Protein AF-A0A2P8MCT8-F1 (afdb_monomer_lite)

pLDDT: mean 87.66, std 13.03, range [33.34, 98.31]

Sequence (159 aa):
MKEKTIEILKKSGWHPNRKIDITDLVVYYEKRGFEIFPEAKKFLEEFGMIDVYCPINPRIPEEDIKKYHFNRYDLYTTNMIKSLNGMLSRDCISEYEEEYVEEKLVVVGSLNGNQYLMISESGKMFTEHGFFGNNAEEFWDRILNYDIVTNWMQWDGFI

Foldseek 3Di:
DDPLLQVQVVVQVADPPQFDDCVVVCVLQVVQVDDCADLNNVCCRRPAATKGWAAPDPPDDPVNCVVVVDDRTKIKHQDPVPLAVSPDHQVVCVCCCPPFNVFRKDFRIDIPSPKTWIAGNQQFIAIQFGTQGSHPVSNSVCPSNVNDDQGSVRCPDDD

Radius of gyration: 15.66 Å; chains: 1; bounding box: 42×38×36 Å

Secondary structure (DSSP, 8-state):
--HHHHHHHHHTT--TT-----HHHHHHHHTTT----HHHHHHHHHHTT-EEEEEP-TTS-HHHHHHTT--SEEEEE--HHHHTTT---GGGTHHHIIIII-S-EEEEEEETTTEEEEEETT--EEETTEEEESSHHHHHHHHTTT-----GGG-----

Structure (mmCIF, N/CA/C/O backbone):
data_AF-A0A2P8MCT8-F1
#
_entry.id   AF-A0A2P8MCT8-F1
#
loop_
_atom_site.group_PDB
_atom_site.id
_atom_site.type_symbol
_atom_site.label_atom_id
_atom_site.label_alt_id
_atom_site.label_comp_id
_atom_site.label_asym_id
_atom_site.label_entity_id
_atom_site.label_seq_id
_atom_site.pdbx_PDB_ins_code
_atom_site.Cartn_x
_atom_site.Cartn_y
_atom_site.Cartn_z
_atom_site.occupancy
_atom_site.B_iso_or_equiv
_atom_site.auth_seq_id
_atom_site.auth_comp_id
_atom_site.auth_asym_id
_atom_site.auth_atom_id
_atom_site.pdbx_PDB_model_num
ATOM 1 N N . MET A 1 1 ? -2.908 12.357 -8.735 1.00 91.44 1 MET A N 1
ATOM 2 C CA . MET A 1 1 ? -1.842 11.451 -9.242 1.00 91.44 1 MET A CA 1
ATOM 3 C C . MET A 1 1 ? -1.169 11.957 -10.525 1.00 91.44 1 MET A C 1
ATOM 5 O O . MET A 1 1 ? -1.848 12.518 -11.384 1.00 91.44 1 MET A O 1
ATOM 9 N N . LYS A 1 2 ? 0.140 11.710 -10.687 1.00 94.00 2 LYS A N 1
ATOM 10 C CA . LYS A 1 2 ? 0.950 11.927 -11.905 1.00 94.00 2 LYS A CA 1
ATOM 11 C C . LYS A 1 2 ? 0.540 10.962 -13.030 1.00 94.00 2 LYS A C 1
ATOM 13 O O . LYS A 1 2 ? 0.133 9.828 -12.784 1.00 94.00 2 LYS A O 1
ATOM 18 N N . GLU A 1 3 ? 0.730 11.376 -14.284 1.00 94.81 3 GLU A N 1
ATOM 19 C CA . GLU A 1 3 ? 0.348 10.589 -15.471 1.00 94.81 3 GLU A CA 1
ATOM 20 C C . GLU A 1 3 ? 1.037 9.216 -15.527 1.00 94.81 3 GLU A C 1
ATOM 22 O O . GLU A 1 3 ? 0.369 8.192 -15.664 1.00 94.81 3 GLU A O 1
ATOM 27 N N . LYS A 1 4 ? 2.356 9.169 -15.300 1.00 92.19 4 LYS A N 1
ATOM 28 C CA . LYS A 1 4 ? 3.122 7.913 -15.258 1.00 92.19 4 LYS A CA 1
ATOM 29 C C . LYS A 1 4 ? 2.598 6.937 -14.193 1.00 92.19 4 LYS A C 1
ATOM 31 O O . LYS A 1 4 ? 2.514 5.737 -14.450 1.00 92.19 4 LYS A O 1
ATOM 36 N N . THR A 1 5 ? 2.222 7.438 -13.017 1.00 95.12 5 THR A N 1
ATOM 37 C CA . THR A 1 5 ? 1.625 6.636 -11.935 1.00 95.12 5 THR A CA 1
ATOM 38 C C . THR A 1 5 ? 0.313 6.009 -12.397 1.00 95.12 5 THR A C 1
ATOM 40 O O . THR A 1 5 ? 0.119 4.800 -12.273 1.00 95.12 5 THR A O 1
ATOM 43 N N . ILE A 1 6 ? -0.560 6.818 -13.006 1.00 95.94 6 ILE A N 1
ATOM 44 C CA . ILE A 1 6 ? -1.849 6.373 -13.547 1.00 95.94 6 ILE A CA 1
ATOM 45 C C . ILE A 1 6 ? -1.649 5.280 -14.603 1.00 95.94 6 ILE A C 1
ATOM 47 O O . ILE A 1 6 ? -2.378 4.2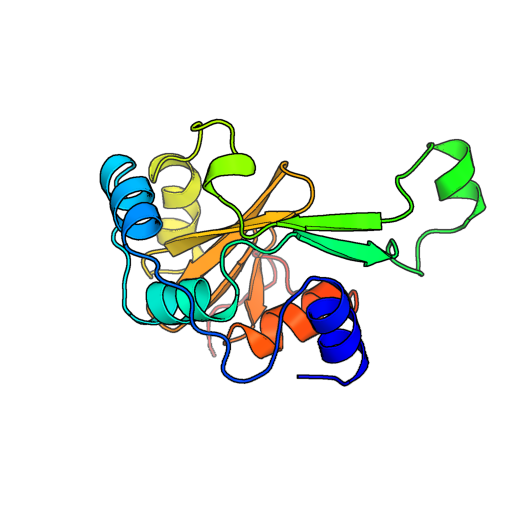89 -14.599 1.00 95.94 6 ILE A O 1
ATOM 51 N N . GLU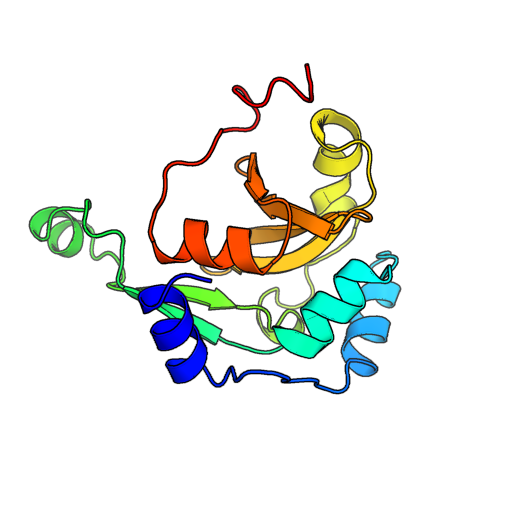 A 1 7 ? -0.671 5.424 -15.499 1.00 95.50 7 GLU A N 1
ATOM 52 C CA . GLU A 1 7 ? -0.372 4.410 -16.516 1.00 95.50 7 GLU A CA 1
ATOM 53 C C . GLU A 1 7 ? 0.061 3.070 -15.912 1.00 95.50 7 GLU A C 1
ATOM 55 O O . GLU A 1 7 ? -0.406 2.017 -16.353 1.00 95.50 7 GLU A O 1
ATOM 60 N N . ILE A 1 8 ? 0.944 3.094 -14.909 1.00 94.88 8 ILE A N 1
ATOM 61 C CA . ILE A 1 8 ? 1.433 1.886 -14.229 1.00 94.88 8 ILE A CA 1
ATOM 62 C C . ILE A 1 8 ? 0.288 1.189 -13.483 1.00 94.88 8 ILE A C 1
ATOM 64 O O . ILE A 1 8 ? 0.095 -0.022 -13.630 1.00 94.88 8 ILE A O 1
ATOM 68 N N . LEU A 1 9 ? -0.519 1.947 -12.738 1.00 96.44 9 LEU A N 1
ATOM 69 C CA . LEU A 1 9 ? -1.671 1.411 -12.013 1.00 96.44 9 LEU A CA 1
ATOM 70 C C . LEU A 1 9 ? -2.715 0.820 -12.973 1.00 96.44 9 LEU A C 1
ATOM 72 O O . LEU A 1 9 ? -3.184 -0.298 -12.756 1.00 96.44 9 LEU A O 1
ATOM 76 N N . LYS A 1 10 ? -3.011 1.496 -14.092 1.00 96.69 10 LYS A N 1
ATOM 77 C CA . LYS A 1 10 ? -3.919 0.972 -15.129 1.00 96.69 10 LYS A CA 1
ATOM 78 C C . LYS A 1 10 ? -3.438 -0.339 -15.740 1.00 96.69 10 LYS A C 1
ATOM 80 O O . LYS A 1 10 ? -4.234 -1.261 -15.903 1.00 96.69 10 LYS A O 1
ATOM 85 N N . LYS A 1 11 ? -2.138 -0.461 -16.032 1.00 95.75 11 LYS A N 1
ATOM 86 C CA . LYS A 1 11 ? -1.534 -1.724 -16.505 1.00 95.75 11 LYS A CA 1
ATOM 87 C C . LYS A 1 11 ? -1.665 -2.860 -15.485 1.00 95.75 11 LYS A C 1
ATOM 89 O O . LYS A 1 11 ? -1.658 -4.022 -15.875 1.00 95.75 11 LYS A O 1
ATOM 94 N N . SER A 1 12 ? -1.824 -2.513 -14.211 1.00 94.69 12 SER A N 1
ATOM 95 C CA . SER A 1 12 ? -1.974 -3.438 -13.083 1.00 94.69 12 SER A CA 1
ATOM 96 C C . SER A 1 12 ? -3.444 -3.739 -12.742 1.00 94.69 12 SER A C 1
ATOM 98 O O . SER A 1 12 ? -3.730 -4.387 -11.739 1.00 94.69 12 SER A O 1
ATOM 100 N N . GLY A 1 13 ? -4.392 -3.271 -13.566 1.00 95.25 13 GLY A N 1
ATOM 101 C CA . GLY A 1 13 ? -5.827 -3.525 -13.402 1.00 95.25 13 GLY A CA 1
ATOM 102 C C . GLY A 1 13 ? -6.581 -2.504 -12.545 1.00 95.25 13 GLY A C 1
ATOM 103 O O . GLY A 1 13 ? -7.779 -2.674 -12.319 1.00 95.25 13 GLY A O 1
ATOM 104 N N . TRP A 1 14 ? -5.927 -1.435 -12.080 1.00 97.56 14 TRP A N 1
ATOM 105 C CA . TRP A 1 14 ? -6.621 -0.318 -11.436 1.00 97.56 14 TRP A CA 1
ATOM 106 C C . TRP A 1 14 ? -7.328 0.567 -12.474 1.00 97.56 14 TRP A C 1
ATOM 108 O O . TRP A 1 14 ? -6.881 0.720 -13.610 1.00 97.56 14 TRP A O 1
ATOM 118 N N . HIS A 1 15 ? -8.432 1.196 -12.085 1.00 96.25 15 HIS A N 1
ATOM 119 C CA . HIS A 1 15 ? -9.109 2.207 -12.891 1.00 96.25 15 HIS A CA 1
ATOM 120 C C . HIS A 1 15 ? -9.787 3.242 -11.982 1.00 96.25 15 HIS A C 1
ATOM 122 O O . HIS A 1 15 ? -10.091 2.929 -10.831 1.00 96.25 15 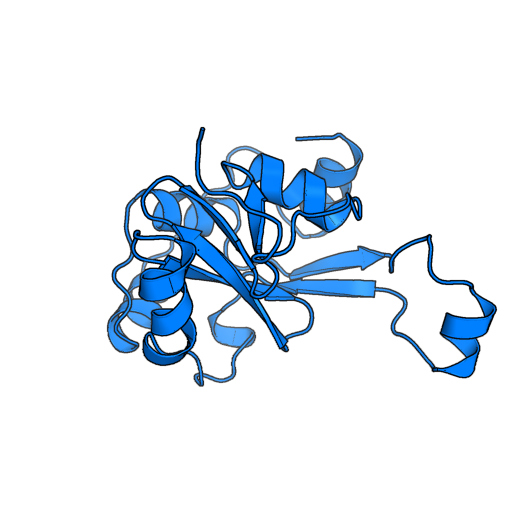HIS A O 1
ATOM 128 N N . PRO A 1 16 ? -10.079 4.458 -12.483 1.00 94.44 16 PRO A N 1
ATOM 129 C CA . PRO A 1 16 ? -10.814 5.451 -11.707 1.00 94.44 16 PRO A CA 1
ATOM 130 C C . PRO A 1 16 ? -12.148 4.897 -11.194 1.00 94.44 16 PRO A C 1
ATOM 132 O O . PRO A 1 16 ? -12.833 4.161 -11.913 1.00 94.44 16 PRO A O 1
ATOM 135 N N . ASN A 1 17 ? -12.516 5.269 -9.966 1.00 94.25 17 ASN A N 1
ATOM 136 C CA . ASN A 1 17 ? -13.720 4.802 -9.267 1.00 94.25 17 ASN A CA 1
ATOM 137 C C . ASN A 1 17 ? -13.782 3.278 -9.055 1.00 94.25 17 ASN A C 1
ATOM 139 O O . ASN A 1 17 ? -14.870 2.721 -8.892 1.00 94.25 17 ASN A O 1
ATOM 143 N N . ARG A 1 18 ? -12.637 2.583 -9.089 1.00 96.69 18 ARG A N 1
ATOM 144 C CA . ARG A 1 18 ? -12.570 1.180 -8.678 1.00 96.69 18 ARG A CA 1
ATOM 145 C C . ARG A 1 18 ? -13.038 1.061 -7.229 1.00 96.69 18 ARG A C 1
ATOM 147 O O . ARG A 1 18 ? -12.640 1.845 -6.377 1.00 96.69 18 ARG A O 1
ATOM 154 N N . LYS A 1 19 ? -13.899 0.079 -6.977 1.00 97.69 19 LYS A N 1
ATOM 155 C CA . LYS A 1 19 ? -14.427 -0.236 -5.651 1.00 97.69 19 LYS A CA 1
ATOM 156 C C . LYS A 1 19 ? -14.723 -1.728 -5.580 1.00 97.69 19 LYS A C 1
ATOM 158 O O . LYS A 1 19 ? -15.710 -2.184 -6.154 1.00 97.69 19 LYS A O 1
ATOM 163 N N . ILE A 1 20 ? -13.839 -2.489 -4.943 1.00 97.19 20 ILE A N 1
ATOM 164 C CA . ILE A 1 20 ? -14.033 -3.927 -4.721 1.00 97.19 20 ILE A CA 1
ATOM 165 C C . ILE A 1 20 ? -14.769 -4.196 -3.412 1.00 97.19 20 ILE A C 1
ATOM 167 O O . ILE A 1 20 ? -14.758 -3.371 -2.502 1.00 97.19 20 ILE A O 1
ATOM 171 N N . ASP A 1 21 ? -15.387 -5.372 -3.315 1.00 97.25 21 ASP A N 1
ATOM 172 C CA . ASP A 1 21 ? -15.850 -5.900 -2.034 1.00 97.25 21 ASP A CA 1
ATOM 173 C C . ASP A 1 21 ? -14.638 -6.288 -1.176 1.00 97.25 21 ASP A C 1
ATOM 175 O O . ASP A 1 21 ? -13.754 -7.023 -1.621 1.00 97.25 21 ASP A O 1
ATOM 179 N N . ILE A 1 22 ? -14.598 -5.768 0.050 1.00 96.69 22 ILE A N 1
ATOM 180 C CA . ILE A 1 22 ? -13.514 -5.978 1.012 1.00 96.69 22 ILE A CA 1
ATOM 181 C C . ILE A 1 22 ? -13.941 -6.834 2.208 1.00 96.69 22 ILE A C 1
ATOM 183 O O . ILE A 1 22 ? -13.180 -6.943 3.165 1.00 96.69 22 ILE A O 1
ATOM 187 N N . THR A 1 23 ? -15.132 -7.439 2.188 1.00 95.62 23 THR A N 1
ATOM 188 C CA . THR A 1 23 ? -15.682 -8.195 3.328 1.00 95.62 23 THR A CA 1
ATOM 189 C C . THR A 1 23 ? -14.704 -9.260 3.837 1.00 95.62 23 THR A C 1
ATOM 191 O O . THR A 1 23 ? -14.365 -9.279 5.021 1.00 95.62 23 THR A O 1
ATOM 194 N N . ASP A 1 24 ? -14.158 -10.082 2.938 1.00 92.12 24 ASP A N 1
ATOM 195 C CA . ASP A 1 24 ? -13.192 -11.129 3.300 1.00 92.12 24 ASP A CA 1
ATOM 196 C C . ASP A 1 24 ? -11.847 -10.564 3.773 1.00 92.12 24 ASP A C 1
ATOM 198 O O . ASP A 1 24 ? -11.199 -11.150 4.644 1.00 92.12 24 ASP A O 1
ATOM 202 N N . LEU A 1 25 ? -11.429 -9.412 3.236 1.00 92.81 25 LEU A N 1
ATOM 203 C CA . LEU A 1 25 ? -10.217 -8.726 3.682 1.00 92.81 25 LEU A CA 1
ATOM 204 C C . LEU A 1 25 ? -10.383 -8.227 5.116 1.00 92.81 25 LEU A C 1
ATOM 206 O O . LEU A 1 25 ? -9.514 -8.475 5.944 1.00 92.81 25 LEU A O 1
ATOM 210 N N . VAL A 1 26 ? -11.510 -7.589 5.437 1.00 94.56 26 VAL A N 1
ATOM 211 C CA . VAL A 1 26 ? -11.802 -7.121 6.800 1.00 94.56 26 VAL A CA 1
ATOM 212 C C . VAL A 1 26 ? -11.732 -8.287 7.787 1.00 94.56 26 VAL A C 1
ATOM 214 O O . VAL A 1 26 ? -10.987 -8.212 8.762 1.00 94.56 26 VAL A O 1
ATOM 217 N N . VAL A 1 27 ? -12.383 -9.414 7.478 1.00 93.25 27 VAL A N 1
ATOM 218 C CA . VAL A 1 27 ? -12.311 -10.628 8.311 1.00 93.25 27 VAL A CA 1
ATOM 219 C C . VAL A 1 27 ? -10.875 -11.156 8.427 1.00 93.25 27 VAL A C 1
ATOM 221 O O . VAL A 1 27 ? -10.462 -11.616 9.495 1.00 93.25 27 VAL A O 1
ATOM 224 N N . TYR A 1 28 ? -10.098 -11.119 7.340 1.00 91.38 28 TYR A N 1
ATOM 225 C CA . TYR A 1 28 ? -8.697 -11.543 7.336 1.00 91.38 28 TYR A CA 1
ATOM 226 C C . TYR A 1 28 ? -7.835 -10.713 8.299 1.00 91.38 28 TYR A C 1
ATOM 228 O O . TYR A 1 28 ? -6.999 -11.288 9.006 1.00 91.38 28 TYR A O 1
ATOM 236 N N . TYR A 1 29 ? -8.047 -9.398 8.336 1.00 93.50 29 TYR A N 1
ATOM 237 C CA . TYR A 1 29 ? -7.330 -8.460 9.196 1.00 93.50 29 TYR A CA 1
ATOM 238 C C . TYR A 1 29 ? -7.761 -8.533 10.662 1.00 93.50 29 TYR A C 1
ATOM 240 O O . TYR A 1 29 ? -6.905 -8.604 11.543 1.00 93.50 29 TYR A O 1
ATOM 248 N N . GLU A 1 30 ? -9.065 -8.579 10.935 1.00 93.56 30 GLU A N 1
ATOM 249 C CA . GLU A 1 30 ? -9.594 -8.653 12.304 1.00 93.56 30 GLU A CA 1
ATOM 250 C C . GLU A 1 30 ? -9.105 -9.916 13.025 1.00 93.56 30 GLU A C 1
ATOM 252 O O . GLU A 1 30 ? -8.677 -9.862 14.177 1.00 93.56 30 GLU A O 1
ATOM 257 N N . LYS A 1 31 ? -9.036 -11.054 12.316 1.00 92.25 31 LYS A N 1
ATOM 258 C CA . LYS A 1 31 ? -8.447 -12.305 12.837 1.00 92.25 31 LYS A CA 1
ATOM 259 C C . LYS A 1 31 ? -6.965 -12.190 13.218 1.00 92.25 31 LYS A C 1
ATOM 261 O O . LYS A 1 31 ? -6.447 -13.087 13.876 1.00 92.25 31 LYS A O 1
ATOM 266 N N . ARG A 1 32 ? -6.282 -11.129 12.784 1.00 91.50 32 ARG A N 1
ATOM 267 C CA . ARG A 1 32 ? -4.859 -10.840 13.031 1.00 91.50 32 ARG A CA 1
ATOM 268 C C . ARG A 1 32 ? -4.645 -9.679 14.002 1.00 91.50 32 ARG A C 1
ATOM 270 O O . ARG A 1 32 ? -3.514 -9.226 14.165 1.00 91.50 32 ARG A O 1
ATOM 277 N N . GLY A 1 33 ? -5.720 -9.220 14.644 1.00 93.06 33 GLY A N 1
ATOM 278 C CA . GLY A 1 33 ? -5.683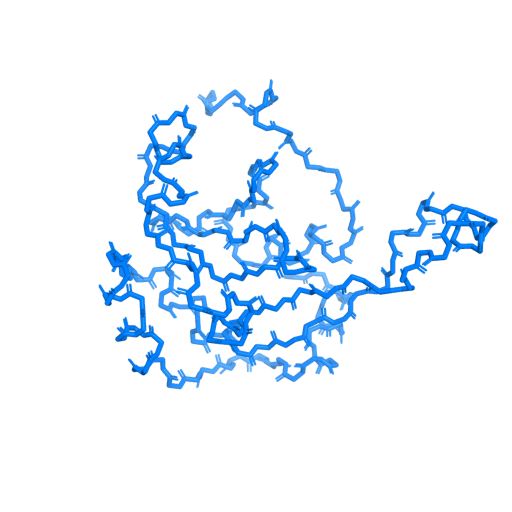 -8.167 15.653 1.00 93.06 33 GLY A CA 1
ATOM 279 C C . GLY A 1 33 ? -5.706 -6.749 15.091 1.00 93.06 33 GLY A C 1
ATOM 280 O O . GLY A 1 33 ? -5.534 -5.813 15.862 1.00 93.06 33 GLY A O 1
ATOM 281 N N . PHE A 1 34 ? -5.915 -6.566 13.785 1.00 93.94 34 PHE A N 1
ATOM 282 C CA . PHE A 1 34 ? -6.045 -5.233 13.196 1.00 93.94 34 PHE A CA 1
ATOM 283 C C . PHE A 1 34 ? -7.469 -4.700 13.334 1.00 93.94 34 PHE A C 1
ATOM 285 O O . PHE A 1 34 ? -8.440 -5.425 13.117 1.00 93.94 34 PHE A O 1
ATOM 292 N N . GLU A 1 35 ? -7.581 -3.402 13.599 1.00 93.88 35 GLU A N 1
ATOM 293 C CA . GLU A 1 35 ? -8.827 -2.653 13.469 1.00 93.88 35 GLU A CA 1
ATOM 294 C C . GLU A 1 35 ? -8.829 -1.915 12.127 1.00 93.88 35 GLU A C 1
ATOM 296 O O . GLU A 1 35 ? -8.005 -1.035 11.886 1.00 93.88 35 GLU A O 1
ATOM 301 N N . ILE A 1 36 ? -9.755 -2.270 11.231 1.00 95.75 36 ILE A N 1
ATOM 302 C CA . ILE A 1 36 ? -9.830 -1.658 9.900 1.00 95.75 36 ILE A CA 1
ATOM 303 C C . ILE A 1 36 ? -10.712 -0.406 9.943 1.00 95.75 36 ILE A C 1
ATOM 305 O O . ILE A 1 36 ? -11.942 -0.470 9.830 1.00 95.75 36 ILE A O 1
ATOM 309 N N . PHE A 1 37 ? -10.063 0.747 10.089 1.00 96.94 37 PHE A N 1
ATOM 310 C CA . PHE A 1 37 ? -10.687 2.072 10.134 1.00 96.94 37 PHE A CA 1
ATOM 311 C C . PHE A 1 37 ? -11.080 2.607 8.736 1.00 96.94 37 PHE A C 1
ATOM 313 O O . PHE A 1 37 ? -10.684 2.038 7.712 1.00 96.94 37 PHE A O 1
ATOM 320 N N . PRO A 1 38 ? -11.894 3.685 8.647 1.00 98.00 38 PRO A N 1
ATOM 321 C CA . PRO A 1 38 ? -12.485 4.145 7.387 1.00 98.00 38 PRO A CA 1
ATOM 322 C C . PRO A 1 38 ? -11.492 4.433 6.254 1.00 98.00 38 PRO A C 1
ATOM 324 O O . PRO A 1 38 ? -11.763 4.045 5.120 1.00 98.00 38 PRO A O 1
ATOM 327 N N . GLU A 1 39 ? -10.350 5.064 6.534 1.00 98.31 39 GLU A N 1
ATOM 328 C CA . GLU A 1 39 ? -9.350 5.359 5.495 1.00 98.31 39 GLU A CA 1
ATOM 329 C C . GLU A 1 39 ? -8.689 4.086 4.946 1.00 98.31 39 GLU A C 1
ATOM 331 O O . GLU A 1 39 ? -8.555 3.939 3.731 1.00 98.31 39 GLU A O 1
ATOM 336 N N . ALA A 1 40 ? -8.401 3.094 5.799 1.00 98.06 40 ALA A N 1
ATOM 337 C CA . ALA A 1 40 ? -7.942 1.781 5.347 1.00 98.06 40 ALA A CA 1
ATOM 338 C C . ALA A 1 40 ? -8.998 1.071 4.486 1.00 98.06 40 ALA A C 1
ATOM 340 O O . ALA A 1 40 ? -8.655 0.480 3.462 1.00 98.06 40 ALA A O 1
ATOM 341 N N . LYS A 1 41 ? -10.290 1.165 4.839 1.00 98.12 41 LYS A N 1
ATOM 342 C CA . LYS A 1 41 ? -11.377 0.611 4.007 1.00 98.12 41 LYS A CA 1
ATOM 343 C C . LYS A 1 41 ? -11.391 1.243 2.622 1.00 98.12 41 LYS A C 1
ATOM 345 O O . LYS A 1 41 ? -11.395 0.509 1.641 1.00 98.12 41 LYS A O 1
ATOM 350 N N . LYS A 1 42 ? -11.347 2.576 2.538 1.00 98.06 42 LYS A N 1
ATOM 351 C CA . LYS A 1 42 ? -11.308 3.297 1.255 1.00 98.06 42 LYS A CA 1
ATOM 352 C C . LYS A 1 42 ? -10.104 2.874 0.416 1.00 98.06 42 LYS A C 1
ATOM 354 O O . LYS A 1 42 ? -10.261 2.578 -0.766 1.00 98.06 42 LYS A O 1
ATOM 359 N N . PHE A 1 43 ? -8.926 2.771 1.035 1.00 98.25 43 PHE A N 1
ATOM 360 C CA . PHE A 1 43 ? -7.729 2.292 0.349 1.00 98.25 43 PHE A CA 1
ATOM 361 C C . PHE A 1 43 ? -7.924 0.879 -0.211 1.00 98.25 43 PHE A C 1
ATOM 363 O O . PHE A 1 43 ? -7.641 0.639 -1.380 1.00 98.25 43 PHE A O 1
ATOM 370 N N . LEU A 1 44 ? -8.408 -0.065 0.600 1.00 97.62 44 LEU A N 1
ATOM 371 C CA . LEU A 1 44 ? -8.594 -1.456 0.178 1.00 97.62 44 LEU A CA 1
ATOM 372 C C . LEU A 1 44 ? -9.681 -1.591 -0.899 1.00 97.62 44 LEU A C 1
ATOM 374 O O . LEU A 1 44 ? -9.519 -2.373 -1.834 1.00 97.62 44 LEU A O 1
ATOM 378 N N . GLU A 1 45 ? -10.760 -0.815 -0.808 1.00 98.12 45 GLU A N 1
ATOM 379 C CA . GLU A 1 45 ? -11.809 -0.761 -1.830 1.00 98.12 45 GLU A CA 1
ATOM 380 C C . GLU A 1 45 ? -11.245 -0.304 -3.184 1.00 98.12 45 GLU A C 1
ATOM 382 O O . GLU A 1 45 ? -11.548 -0.899 -4.221 1.00 98.12 45 GLU A O 1
ATOM 387 N N . GLU A 1 46 ? -10.409 0.733 -3.190 1.00 98.12 46 GLU A N 1
ATOM 388 C CA . GLU A 1 46 ? -9.900 1.319 -4.428 1.00 98.12 46 GLU A CA 1
ATOM 389 C C . GLU A 1 46 ? -8.666 0.590 -4.970 1.00 98.12 46 GLU A C 1
ATOM 391 O O . GLU A 1 46 ? -8.626 0.204 -6.142 1.00 98.12 46 GLU A O 1
ATOM 396 N N . PHE A 1 47 ? -7.680 0.338 -4.115 1.00 97.50 47 PHE A N 1
ATOM 397 C CA . PHE A 1 47 ? -6.358 -0.173 -4.473 1.00 97.50 47 PHE A CA 1
ATOM 398 C C . PHE A 1 47 ? -6.090 -1.589 -3.972 1.00 97.50 47 PHE A C 1
ATOM 400 O O . PHE A 1 47 ? -5.025 -2.119 -4.262 1.00 97.50 47 PHE A O 1
ATOM 407 N N . GLY A 1 48 ? -6.996 -2.230 -3.234 1.00 95.31 48 GLY A N 1
ATOM 408 C CA . GLY A 1 48 ? -6.781 -3.588 -2.729 1.00 95.31 48 GLY A CA 1
ATOM 409 C C . GLY A 1 48 ? -6.736 -4.641 -3.838 1.00 95.31 48 GLY A C 1
ATOM 410 O O . GLY A 1 48 ? -7.381 -4.497 -4.880 1.00 95.31 48 GLY A O 1
ATOM 411 N N . MET A 1 49 ? -6.021 -5.740 -3.583 1.00 93.88 49 MET A N 1
ATOM 412 C CA . MET A 1 49 ? -5.937 -6.914 -4.465 1.00 93.88 49 MET A CA 1
ATOM 413 C C . MET A 1 49 ? -5.308 -6.655 -5.847 1.00 93.88 49 MET A C 1
ATOM 415 O O . MET A 1 49 ? -5.683 -7.315 -6.817 1.00 93.88 49 MET A O 1
ATOM 419 N N . ILE A 1 50 ? -4.356 -5.724 -5.956 1.00 94.81 50 ILE A N 1
ATOM 420 C CA . ILE A 1 50 ? -3.593 -5.484 -7.192 1.00 94.81 50 ILE A CA 1
ATOM 421 C C . ILE A 1 50 ? -2.111 -5.821 -7.000 1.00 94.81 50 ILE A C 1
ATOM 423 O O . ILE A 1 50 ? -1.545 -5.606 -5.928 1.00 94.81 50 ILE A O 1
ATOM 427 N N . ASP A 1 51 ? -1.493 -6.336 -8.063 1.00 95.06 51 ASP A N 1
ATOM 428 C CA . ASP A 1 51 ? -0.053 -6.579 -8.167 1.00 95.06 51 ASP A CA 1
ATOM 429 C C . ASP A 1 51 ? 0.511 -5.567 -9.178 1.00 95.06 51 ASP A C 1
ATOM 431 O O . ASP A 1 51 ? 0.201 -5.624 -10.369 1.00 95.06 51 ASP A O 1
ATOM 435 N N . VAL A 1 52 ? 1.307 -4.614 -8.696 1.00 94.69 52 VAL A N 1
ATOM 436 C CA . VAL A 1 52 ? 1.884 -3.515 -9.474 1.00 94.69 52 VAL A CA 1
ATOM 437 C C . VAL A 1 52 ? 3.357 -3.790 -9.735 1.00 94.69 52 VAL A C 1
ATOM 439 O O . VAL A 1 52 ? 4.180 -3.778 -8.820 1.00 94.69 52 VAL A O 1
ATOM 442 N N . TYR A 1 53 ? 3.692 -3.996 -11.006 1.00 91.06 53 TYR A N 1
ATOM 443 C CA . TYR A 1 53 ? 5.068 -4.179 -11.461 1.00 91.06 53 TYR A CA 1
ATOM 444 C C . TYR A 1 53 ? 5.645 -2.837 -11.912 1.00 91.06 53 TYR A C 1
ATOM 446 O O . TYR A 1 53 ? 5.320 -2.333 -12.990 1.00 91.06 53 TYR A O 1
ATOM 454 N N . CYS A 1 54 ? 6.508 -2.255 -11.086 1.00 87.56 54 CYS A N 1
ATOM 455 C CA . CYS A 1 54 ? 7.211 -1.017 -11.401 1.00 87.56 54 CYS A CA 1
ATOM 456 C C . CYS A 1 54 ? 8.598 -1.340 -11.964 1.00 87.56 54 CYS A C 1
ATOM 458 O O . CYS A 1 54 ? 9.303 -2.142 -11.358 1.00 87.56 54 CYS A O 1
ATOM 460 N N . PRO A 1 55 ? 9.029 -0.758 -13.098 1.00 83.06 55 PRO A N 1
ATOM 461 C CA . PRO A 1 55 ? 10.409 -0.902 -13.560 1.00 83.06 55 PRO A CA 1
ATOM 462 C C . PRO A 1 55 ? 11.387 -0.455 -12.477 1.00 83.06 55 PRO A C 1
ATOM 464 O O . PRO A 1 55 ? 11.144 0.583 -11.870 1.00 83.06 55 PRO A O 1
ATOM 467 N N . ILE A 1 56 ? 12.472 -1.211 -12.285 1.00 77.81 56 ILE A N 1
ATOM 468 C CA . ILE A 1 56 ? 13.501 -0.951 -11.271 1.00 77.81 56 ILE A CA 1
ATOM 469 C C . ILE A 1 56 ? 13.986 0.505 -11.327 1.00 77.81 56 ILE A C 1
ATOM 471 O O . ILE A 1 56 ? 14.028 1.117 -12.401 1.00 77.81 56 ILE A O 1
ATOM 475 N N . ASN A 1 57 ? 14.377 1.040 -10.166 1.00 77.81 57 ASN A N 1
ATOM 476 C CA . ASN A 1 57 ? 14.889 2.395 -10.012 1.00 77.81 57 ASN A CA 1
ATOM 477 C C . ASN A 1 57 ? 15.876 2.745 -11.141 1.00 77.81 57 ASN A C 1
ATOM 479 O O . ASN A 1 57 ? 16.948 2.138 -11.218 1.00 77.81 57 ASN A O 1
ATOM 483 N N . PRO A 1 58 ? 15.564 3.745 -11.988 1.00 76.31 58 PRO A N 1
ATOM 484 C CA . PRO A 1 58 ? 16.391 4.083 -13.144 1.00 76.31 58 PRO A CA 1
ATOM 485 C C . PRO A 1 58 ? 17.772 4.630 -12.758 1.00 76.31 58 PRO A C 1
ATOM 487 O O . PRO A 1 58 ? 18.619 4.813 -13.626 1.00 76.31 58 PRO A O 1
ATOM 490 N N . ARG A 1 59 ? 18.005 4.916 -11.470 1.00 80.50 59 ARG A N 1
ATOM 491 C CA . ARG A 1 59 ? 19.314 5.306 -10.933 1.00 80.50 59 ARG A CA 1
ATOM 492 C C . ARG A 1 59 ? 20.253 4.118 -10.716 1.00 80.50 59 ARG A C 1
ATOM 494 O O . ARG A 1 59 ? 21.429 4.353 -10.462 1.00 80.50 59 ARG A O 1
ATOM 501 N N . ILE A 1 60 ? 19.761 2.879 -10.781 1.00 80.94 60 ILE A N 1
ATOM 502 C CA . ILE A 1 60 ? 20.604 1.685 -10.673 1.00 80.94 60 ILE A CA 1
ATOM 503 C C . ILE A 1 60 ? 21.277 1.446 -12.032 1.00 80.94 60 ILE A C 1
ATOM 505 O O . ILE A 1 60 ? 20.570 1.251 -13.025 1.00 80.94 60 ILE A O 1
ATOM 509 N N . PRO A 1 61 ? 22.621 1.449 -12.104 1.00 88.50 61 PRO A N 1
ATOM 510 C CA . PRO A 1 61 ? 23.329 1.215 -13.357 1.00 88.50 61 PRO A CA 1
ATOM 511 C C . PRO A 1 61 ? 23.045 -0.177 -13.945 1.00 88.50 61 PRO A C 1
ATOM 513 O O . PRO A 1 61 ? 22.925 -1.168 -13.221 1.00 88.50 61 PRO A O 1
ATOM 516 N N . GLU A 1 62 ? 22.967 -0.287 -15.274 1.00 89.06 62 GLU A N 1
ATOM 517 C CA . GLU A 1 62 ? 22.667 -1.555 -15.963 1.00 89.06 62 GLU A CA 1
ATOM 518 C C . GLU A 1 62 ? 23.757 -2.616 -15.716 1.00 89.06 62 GLU A C 1
ATOM 520 O O . GLU A 1 62 ? 23.471 -3.816 -15.690 1.00 89.06 62 GLU A O 1
ATOM 525 N N . GLU A 1 63 ? 25.005 -2.197 -15.507 1.00 91.81 63 GLU A N 1
ATOM 526 C CA . GLU A 1 63 ? 26.097 -3.067 -15.081 1.00 91.81 63 GLU A CA 1
ATOM 527 C C . GLU A 1 63 ? 25.843 -3.699 -13.711 1.00 91.81 63 GLU A C 1
ATOM 529 O O . GLU A 1 63 ? 26.120 -4.887 -13.547 1.00 91.81 63 GLU A O 1
ATOM 534 N N . ASP A 1 64 ? 25.254 -2.963 -12.767 1.00 89.88 64 ASP A N 1
ATOM 535 C CA . ASP A 1 64 ? 24.926 -3.473 -11.436 1.00 89.88 64 ASP A CA 1
ATOM 536 C C . ASP A 1 64 ? 23.731 -4.424 -11.502 1.00 89.88 64 ASP A C 1
ATOM 538 O O . ASP A 1 64 ? 23.777 -5.502 -10.905 1.00 89.88 64 ASP A O 1
ATOM 542 N N . ILE A 1 65 ? 22.714 -4.097 -12.313 1.00 87.31 65 ILE A N 1
ATOM 543 C CA . ILE A 1 65 ? 21.585 -5.004 -12.585 1.00 87.31 65 ILE A CA 1
ATOM 544 C C . ILE A 1 65 ? 22.104 -6.349 -13.104 1.00 87.31 65 ILE A C 1
ATOM 546 O O . ILE A 1 65 ? 21.677 -7.403 -12.635 1.00 87.31 65 ILE A O 1
ATOM 550 N N . LYS A 1 66 ? 23.050 -6.330 -14.050 1.00 90.81 66 LYS A N 1
ATOM 551 C CA . LYS A 1 66 ? 23.649 -7.550 -14.612 1.00 90.81 66 LYS A CA 1
ATOM 552 C C . LYS A 1 66 ? 24.536 -8.278 -13.611 1.00 90.81 66 LYS A C 1
ATOM 554 O O . LYS A 1 66 ? 24.420 -9.492 -13.487 1.00 90.81 66 LYS A O 1
ATOM 559 N N . LYS A 1 67 ? 25.425 -7.555 -12.927 1.00 93.75 67 LYS A N 1
ATOM 560 C CA . LYS A 1 67 ? 26.429 -8.121 -12.018 1.00 93.75 67 LYS A CA 1
ATOM 561 C C . LYS A 1 67 ? 25.791 -8.801 -10.812 1.00 93.75 67 LYS A C 1
ATOM 563 O O . LYS A 1 67 ? 26.234 -9.877 -10.424 1.00 93.75 67 LYS A O 1
ATOM 568 N N . TYR A 1 68 ? 24.778 -8.172 -10.224 1.00 90.62 68 TYR A N 1
ATOM 569 C CA . TYR A 1 68 ? 24.098 -8.676 -9.029 1.00 90.62 68 TYR A CA 1
ATOM 570 C C . TYR A 1 68 ? 22.779 -9.383 -9.346 1.00 90.62 68 TYR A C 1
ATOM 572 O O . TYR A 1 68 ? 22.079 -9.798 -8.427 1.00 90.62 68 TYR A O 1
ATOM 580 N N . HIS A 1 69 ? 22.453 -9.547 -10.634 1.00 85.81 69 HIS A N 1
ATOM 581 C CA . HIS A 1 69 ? 21.228 -10.192 -11.103 1.00 85.81 69 HIS A CA 1
ATOM 582 C C . HIS A 1 69 ? 19.960 -9.597 -10.471 1.00 85.81 69 HIS A C 1
ATOM 584 O O . HIS A 1 69 ? 19.053 -10.327 -10.071 1.00 85.81 69 HIS A O 1
ATOM 590 N N . PHE A 1 70 ? 19.893 -8.266 -10.370 1.00 82.69 70 PHE A N 1
ATOM 591 C CA . PHE A 1 70 ? 18.708 -7.606 -9.833 1.00 82.69 70 PHE A CA 1
ATOM 592 C C . PHE A 1 70 ? 17.495 -7.833 -10.733 1.00 82.69 70 PHE A C 1
ATOM 594 O O . PHE A 1 70 ? 17.581 -7.804 -11.966 1.00 82.69 70 PHE A O 1
ATOM 601 N N . ASN A 1 71 ? 16.337 -8.016 -10.099 1.00 83.12 71 ASN A N 1
ATOM 602 C CA . ASN A 1 71 ? 15.069 -8.026 -10.810 1.00 83.12 71 ASN A CA 1
ATOM 603 C C . ASN A 1 71 ? 14.875 -6.683 -11.509 1.00 83.12 71 ASN A C 1
ATOM 605 O O . ASN A 1 71 ? 15.052 -5.628 -10.914 1.00 83.12 71 ASN A O 1
ATOM 609 N N . ARG A 1 72 ? 14.450 -6.716 -12.774 1.00 85.12 72 ARG A N 1
ATOM 610 C CA . ARG A 1 72 ? 14.167 -5.492 -13.542 1.00 85.12 72 ARG A CA 1
ATOM 611 C C . ARG A 1 72 ? 12.897 -4.768 -13.093 1.00 85.12 72 ARG A C 1
ATOM 613 O O . ARG A 1 72 ? 12.583 -3.718 -13.650 1.00 85.12 72 ARG A O 1
ATOM 620 N N . TYR A 1 73 ? 12.174 -5.330 -12.128 1.00 87.12 73 TYR A N 1
ATOM 621 C CA . TYR A 1 73 ? 10.927 -4.793 -11.619 1.00 87.12 73 TYR A CA 1
ATOM 622 C C . TYR A 1 73 ? 10.837 -4.971 -10.108 1.00 87.12 73 TYR A C 1
ATOM 624 O O . TYR A 1 73 ? 11.176 -6.036 -9.589 1.00 87.12 73 TYR A O 1
ATOM 632 N N . ASP A 1 74 ? 10.312 -3.944 -9.457 1.00 88.94 74 ASP A N 1
ATOM 633 C CA . ASP A 1 74 ? 9.775 -3.996 -8.108 1.00 88.94 74 ASP A CA 1
ATOM 634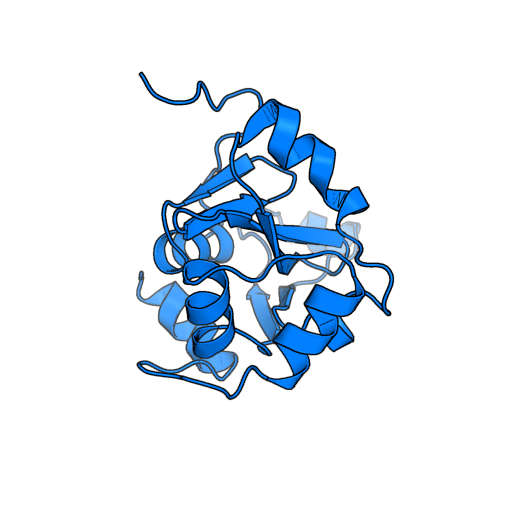 C C . ASP A 1 74 ? 8.304 -4.423 -8.165 1.00 88.94 74 ASP A C 1
ATOM 636 O O . ASP A 1 74 ? 7.533 -3.938 -9.000 1.00 88.94 74 ASP A O 1
ATOM 640 N N . LEU A 1 75 ? 7.912 -5.339 -7.280 1.00 90.94 75 LEU A N 1
ATOM 641 C CA . LEU A 1 75 ? 6.533 -5.783 -7.113 1.00 90.94 75 LEU A CA 1
ATOM 642 C C . LEU A 1 75 ? 5.930 -5.132 -5.870 1.00 90.94 75 LEU A C 1
ATOM 644 O O . LEU A 1 75 ? 6.263 -5.504 -4.745 1.00 90.94 75 LEU A O 1
ATOM 648 N N . TYR A 1 76 ? 4.985 -4.222 -6.074 1.00 92.38 76 TYR A N 1
ATOM 649 C CA . TYR A 1 76 ? 4.112 -3.729 -5.014 1.00 92.38 76 TYR A CA 1
ATOM 650 C C . TYR A 1 76 ? 2.813 -4.515 -5.066 1.00 92.38 76 TYR A C 1
ATOM 652 O O . TYR A 1 76 ? 2.103 -4.472 -6.065 1.00 92.38 76 TYR A O 1
ATOM 660 N N . THR A 1 77 ? 2.485 -5.237 -4.004 1.00 93.44 77 THR A N 1
ATOM 661 C CA . THR A 1 77 ? 1.232 -5.991 -3.930 1.00 93.44 77 THR A CA 1
ATOM 662 C C . THR A 1 77 ? 0.372 -5.464 -2.798 1.00 93.44 77 THR A C 1
ATOM 664 O O . THR A 1 77 ? 0.857 -5.262 -1.689 1.00 93.44 77 THR A O 1
ATOM 667 N N . THR A 1 78 ? -0.909 -5.242 -3.074 1.00 94.12 78 THR A N 1
ATOM 668 C CA . THR A 1 78 ? -1.950 -4.979 -2.063 1.00 94.12 78 THR A CA 1
ATOM 669 C C . THR A 1 78 ? -2.835 -6.209 -1.845 1.00 94.12 78 THR A C 1
ATOM 671 O O . THR A 1 78 ? -3.877 -6.150 -1.190 1.00 94.12 78 THR A O 1
ATOM 674 N N . ASN A 1 79 ? -2.448 -7.356 -2.412 1.00 90.50 79 ASN A N 1
ATOM 675 C CA . ASN A 1 79 ? -3.089 -8.636 -2.159 1.00 90.50 79 ASN A CA 1
ATOM 676 C C . ASN A 1 79 ? -2.488 -9.270 -0.901 1.00 90.50 79 ASN A C 1
ATOM 678 O O . ASN A 1 79 ? -1.641 -10.164 -0.964 1.00 90.50 79 ASN A O 1
ATOM 682 N N . MET A 1 80 ? -2.941 -8.805 0.262 1.00 85.25 80 MET A N 1
ATOM 683 C CA . MET A 1 80 ? -2.377 -9.224 1.549 1.00 85.25 80 MET A CA 1
ATOM 684 C C . MET A 1 80 ? -2.653 -10.681 1.918 1.00 85.25 80 MET A C 1
ATOM 686 O O . MET A 1 80 ? -1.914 -11.261 2.712 1.00 85.25 80 MET A O 1
ATOM 690 N N . ILE A 1 81 ? -3.656 -11.299 1.292 1.00 82.62 81 ILE A N 1
ATOM 691 C CA . ILE A 1 81 ? -3.929 -12.732 1.431 1.00 82.62 81 ILE A CA 1
ATOM 692 C C . ILE A 1 81 ? -2.803 -13.552 0.778 1.00 82.62 81 ILE A C 1
ATOM 694 O O . ILE A 1 81 ? -2.387 -14.573 1.322 1.00 82.62 81 ILE A O 1
ATOM 698 N N . LYS A 1 82 ? -2.285 -13.091 -0.369 1.00 79.44 82 LYS A N 1
ATOM 699 C CA . LYS A 1 82 ? -1.201 -13.741 -1.125 1.00 79.44 82 LYS A CA 1
ATOM 700 C C . LYS A 1 82 ? 0.196 -13.343 -0.631 1.00 79.44 82 LYS A C 1
ATOM 702 O O . LYS A 1 82 ? 1.098 -14.171 -0.640 1.00 79.44 82 LYS A O 1
ATOM 707 N N . SER A 1 83 ? 0.371 -12.083 -0.234 1.00 71.44 83 SER A N 1
ATOM 708 C CA . SER A 1 83 ? 1.670 -11.435 -0.000 1.00 71.44 83 SER A CA 1
ATOM 709 C C . SER A 1 83 ? 2.458 -11.991 1.195 1.00 71.44 83 SER A C 1
ATOM 711 O O . SER A 1 83 ? 3.675 -12.112 1.101 1.00 71.44 83 SER A O 1
ATOM 713 N N . LEU A 1 84 ? 1.795 -12.373 2.295 1.00 64.44 84 LEU A N 1
ATOM 714 C CA . LEU A 1 84 ? 2.491 -12.624 3.569 1.00 64.44 84 LEU A CA 1
ATOM 715 C C . LEU A 1 84 ? 2.354 -14.049 4.120 1.00 64.44 84 LEU A C 1
ATOM 717 O O . LEU A 1 84 ? 2.682 -14.274 5.282 1.00 64.44 84 LEU A O 1
ATOM 721 N N . ASN A 1 85 ? 1.850 -15.015 3.336 1.00 64.81 85 ASN A N 1
ATOM 722 C CA . ASN A 1 85 ? 1.659 -16.419 3.759 1.00 64.81 85 ASN A CA 1
ATOM 723 C C . ASN A 1 85 ? 1.013 -16.578 5.158 1.00 64.81 85 ASN A C 1
ATOM 725 O O . ASN A 1 85 ? 1.255 -17.550 5.870 1.00 64.81 85 ASN A O 1
ATOM 729 N N . GLY A 1 86 ? 0.193 -15.606 5.571 1.00 64.25 86 GLY A N 1
ATOM 730 C CA . GLY A 1 86 ? -0.460 -15.576 6.875 1.00 64.25 86 GLY A CA 1
ATOM 731 C C . GLY A 1 86 ? 0.392 -15.130 8.071 1.00 64.25 86 GLY A C 1
ATOM 732 O O . GLY A 1 86 ? -0.155 -15.144 9.169 1.00 64.25 86 GLY A O 1
ATOM 733 N N . MET A 1 87 ? 1.645 -14.700 7.885 1.00 73.31 87 MET A N 1
ATOM 734 C CA . MET A 1 87 ? 2.551 -14.251 8.961 1.00 73.31 87 MET A CA 1
ATOM 735 C C . MET A 1 87 ? 2.270 -12.834 9.479 1.00 73.31 87 MET A C 1
ATOM 737 O O . MET A 1 87 ? 2.814 -12.442 10.505 1.00 73.31 87 MET A O 1
ATOM 741 N N . LEU A 1 88 ? 1.416 -12.068 8.796 1.00 83.00 88 LEU A N 1
ATOM 742 C CA . LEU A 1 88 ? 1.032 -10.737 9.254 1.00 83.00 88 LEU A CA 1
ATOM 743 C C . LEU A 1 88 ? 0.268 -10.820 10.579 1.00 83.00 88 LEU A C 1
ATOM 745 O O . LEU A 1 88 ? -0.753 -11.504 10.665 1.00 83.00 88 LEU A O 1
ATOM 749 N N . SER A 1 89 ? 0.714 -10.058 11.570 1.00 84.75 89 SER A N 1
ATOM 750 C CA . SER A 1 89 ? -0.008 -9.812 12.817 1.00 84.75 89 SER A CA 1
ATOM 751 C C . SER A 1 89 ? 0.170 -8.354 13.227 1.00 84.75 89 SER A C 1
ATOM 753 O O . SER A 1 89 ? 1.106 -7.700 12.761 1.00 84.75 89 SER A O 1
ATOM 755 N N . ARG A 1 90 ? -0.723 -7.836 14.076 1.00 86.75 90 ARG A N 1
ATOM 756 C CA . ARG A 1 90 ? -0.609 -6.462 14.586 1.00 86.75 90 ARG A CA 1
ATOM 757 C C . ARG A 1 90 ? 0.734 -6.205 15.281 1.00 86.75 90 ARG A C 1
ATOM 759 O O . ARG A 1 90 ? 1.298 -5.128 15.122 1.00 86.75 90 ARG A O 1
ATOM 766 N N . ASP A 1 91 ? 1.271 -7.204 15.974 1.00 87.94 91 ASP A N 1
ATOM 767 C CA . ASP A 1 91 ? 2.536 -7.101 16.713 1.00 87.94 91 ASP A CA 1
ATOM 768 C C . ASP A 1 91 ? 3.734 -6.783 15.801 1.00 87.94 91 ASP A C 1
ATOM 770 O O . ASP A 1 91 ? 4.741 -6.262 16.264 1.00 87.94 91 ASP A O 1
ATOM 774 N N . CYS A 1 92 ? 3.631 -7.043 14.491 1.00 85.94 92 CYS A N 1
ATOM 775 C CA . CYS A 1 92 ? 4.677 -6.701 13.526 1.00 85.94 92 CYS A CA 1
ATOM 776 C C . CYS A 1 92 ? 4.838 -5.194 13.300 1.00 85.94 92 CYS A C 1
ATOM 778 O O . CYS A 1 92 ? 5.822 -4.800 12.679 1.00 85.94 92 CYS A O 1
ATOM 780 N N . ILE A 1 93 ? 3.863 -4.375 13.710 1.00 89.50 93 ILE A N 1
ATOM 781 C CA . ILE A 1 93 ? 3.884 -2.936 13.439 1.00 89.50 93 ILE A CA 1
ATOM 782 C C . ILE A 1 93 ? 3.638 -2.047 14.662 1.00 89.50 93 ILE A C 1
ATOM 784 O O . ILE A 1 93 ? 3.604 -0.827 14.515 1.00 89.50 93 ILE A O 1
ATOM 788 N N . SER A 1 94 ? 3.474 -2.621 15.858 1.00 88.62 94 SER A N 1
ATOM 789 C CA . SER A 1 94 ? 3.160 -1.846 17.067 1.00 88.62 94 SER A CA 1
ATOM 790 C C . SER A 1 94 ? 4.260 -0.849 17.435 1.00 88.62 94 SER A C 1
ATOM 792 O O . SER A 1 94 ? 3.953 0.242 17.900 1.00 88.62 94 SER A O 1
ATOM 794 N N . GLU A 1 95 ? 5.527 -1.179 17.163 1.00 89.50 95 GLU A N 1
ATOM 795 C CA . GLU A 1 95 ? 6.649 -0.252 17.364 1.00 89.50 95 GLU A CA 1
ATOM 796 C C . GLU A 1 95 ? 6.497 1.029 16.526 1.00 89.50 95 GLU A C 1
ATOM 798 O O . GLU A 1 95 ? 6.794 2.116 17.012 1.00 89.50 95 GLU A O 1
ATOM 803 N N . TYR A 1 96 ? 5.950 0.939 15.304 1.00 90.62 96 TYR A N 1
ATOM 804 C CA . TYR A 1 96 ? 5.747 2.118 14.458 1.00 90.62 96 TYR A CA 1
ATOM 805 C C . TYR A 1 96 ? 4.628 3.020 14.975 1.00 90.62 96 TYR A C 1
ATOM 807 O O . TYR A 1 96 ? 4.742 4.246 14.912 1.00 90.62 96 TYR A O 1
ATOM 815 N N . GLU A 1 97 ? 3.554 2.413 15.486 1.00 91.31 97 GLU A N 1
ATOM 816 C CA . GLU A 1 97 ? 2.436 3.133 16.100 1.00 91.31 97 GLU A CA 1
ATOM 817 C C . GLU A 1 97 ? 2.904 3.920 17.334 1.00 91.31 97 GLU A C 1
ATOM 819 O O . GLU A 1 97 ? 2.546 5.086 17.483 1.00 91.31 97 GLU A O 1
ATOM 824 N N . GLU A 1 98 ? 3.720 3.298 18.191 1.00 88.62 98 GLU A N 1
ATOM 825 C CA . GLU A 1 98 ? 4.139 3.855 19.483 1.00 88.62 98 GLU A CA 1
ATOM 826 C C . GLU A 1 98 ? 5.305 4.848 19.382 1.00 88.62 98 GLU A C 1
ATOM 828 O O . GLU A 1 98 ? 5.298 5.859 20.080 1.00 88.62 98 GLU A O 1
ATOM 833 N N . GLU A 1 99 ? 6.305 4.577 18.538 1.00 87.62 99 GLU A N 1
ATOM 834 C CA . GLU A 1 99 ? 7.537 5.379 18.499 1.00 87.62 99 GLU A CA 1
ATOM 835 C C . GLU A 1 99 ? 7.515 6.508 17.463 1.00 87.62 99 GLU A C 1
ATOM 837 O O . GLU A 1 99 ? 8.241 7.489 17.632 1.00 87.62 99 GLU A O 1
ATOM 842 N N . TYR A 1 100 ? 6.721 6.387 16.389 1.00 87.81 100 TYR A N 1
ATOM 843 C CA . TYR A 1 100 ? 6.832 7.305 15.248 1.00 87.81 100 TYR A CA 1
ATOM 844 C C . TYR A 1 100 ? 5.516 7.915 14.776 1.00 87.81 100 TYR A C 1
ATOM 846 O O . TYR A 1 100 ? 5.520 9.065 14.353 1.00 87.81 100 TYR A O 1
ATOM 854 N N . VAL A 1 101 ? 4.406 7.173 14.763 1.00 90.50 101 VAL A N 1
ATOM 855 C CA . VAL A 1 101 ? 3.176 7.642 14.096 1.00 90.50 101 VAL A CA 1
ATOM 856 C C . VAL A 1 101 ? 2.155 8.231 15.070 1.00 90.50 101 VAL A C 1
ATOM 858 O O . VAL A 1 101 ? 1.439 9.154 14.686 1.00 90.50 101 VAL A O 1
ATOM 861 N N . GLU A 1 102 ? 2.080 7.713 16.299 1.00 91.25 102 GLU A N 1
ATOM 862 C CA . GLU A 1 102 ? 1.067 8.073 17.307 1.00 91.25 102 GLU A CA 1
ATOM 863 C C . GLU A 1 102 ? -0.393 7.903 16.817 1.00 91.25 102 GLU A C 1
ATOM 865 O O . GLU A 1 102 ? -1.332 8.487 17.358 1.00 91.25 102 GLU A O 1
ATOM 870 N N . GLU A 1 103 ? -0.608 7.068 15.797 1.00 94.38 103 GLU A N 1
ATOM 871 C CA . GLU A 1 103 ? -1.916 6.664 15.267 1.00 94.38 103 GLU A CA 1
ATOM 872 C C . GLU A 1 103 ? -1.900 5.150 15.031 1.00 94.38 103 GLU A C 1
ATOM 874 O O . GLU A 1 103 ? -0.840 4.571 14.765 1.00 94.38 103 GLU A O 1
ATOM 879 N N . LYS A 1 104 ? -3.070 4.497 15.059 1.00 95.31 104 LYS A N 1
ATOM 880 C CA . LYS A 1 104 ? -3.141 3.087 14.649 1.00 95.31 104 LYS A CA 1
ATOM 881 C C . LYS A 1 104 ? -2.797 2.944 13.172 1.00 95.31 104 LYS A C 1
ATOM 883 O O . LYS A 1 104 ? -3.170 3.780 12.345 1.00 95.31 104 LYS A O 1
ATOM 888 N N . LEU A 1 105 ? -2.155 1.834 12.839 1.00 96.25 105 LEU A N 1
ATOM 889 C CA . LEU A 1 105 ? -1.710 1.497 11.501 1.00 96.25 105 LEU A CA 1
ATOM 890 C C . LEU A 1 105 ? -2.371 0.208 11.001 1.00 96.25 105 LEU A C 1
ATOM 892 O O . LEU A 1 105 ? -2.711 -0.710 11.747 1.00 96.25 105 LEU A O 1
ATOM 896 N N . VAL A 1 106 ? -2.519 0.119 9.683 1.00 96.06 106 VAL A N 1
ATOM 897 C CA . VAL A 1 106 ? -2.924 -1.102 8.982 1.00 96.06 106 VAL A CA 1
ATOM 898 C C . VAL A 1 106 ? -1.948 -1.346 7.843 1.00 96.06 106 VAL A C 1
ATOM 900 O O . VAL A 1 106 ? -1.728 -0.468 7.011 1.00 96.06 106 VAL A O 1
ATOM 903 N N . VAL A 1 107 ? -1.392 -2.557 7.760 1.00 94.88 107 VAL A N 1
ATOM 904 C CA . VAL A 1 107 ? -0.600 -2.969 6.592 1.00 94.88 107 VAL A CA 1
ATOM 905 C C . VAL A 1 107 ? -1.542 -3.220 5.422 1.00 94.88 107 VAL A C 1
ATOM 907 O O . VAL A 1 107 ? -2.309 -4.175 5.444 1.00 94.88 107 VAL A O 1
ATOM 910 N N . VAL A 1 108 ? -1.475 -2.402 4.379 1.00 95.19 108 VAL A N 1
ATOM 911 C CA . VAL A 1 108 ? -2.337 -2.482 3.186 1.00 95.19 108 VAL A CA 1
ATOM 912 C C . VAL A 1 108 ? -1.618 -3.005 1.944 1.00 95.19 108 VAL A C 1
ATOM 914 O O . VAL A 1 108 ? -2.236 -3.207 0.898 1.00 95.19 108 VAL A O 1
ATOM 917 N N . GLY A 1 109 ? -0.314 -3.240 2.047 1.00 93.69 109 GLY A N 1
ATOM 918 C CA . GLY A 1 109 ? 0.484 -3.761 0.952 1.00 93.69 109 GLY A CA 1
ATOM 919 C C . GLY A 1 109 ? 1.863 -4.227 1.390 1.00 93.69 109 GLY A C 1
ATOM 920 O O . GLY A 1 109 ? 2.257 -4.078 2.547 1.00 93.69 109 GLY A O 1
ATOM 921 N N . SER A 1 110 ? 2.621 -4.739 0.428 1.00 92.00 110 SER A N 1
ATOM 922 C CA . SER A 1 110 ? 4.047 -4.990 0.585 1.00 92.00 110 SER A CA 1
ATOM 923 C C . SER A 1 110 ? 4.830 -4.650 -0.678 1.00 92.00 110 SER A C 1
ATOM 925 O O . SER A 1 110 ? 4.328 -4.878 -1.782 1.00 92.00 110 SER A O 1
ATOM 927 N N . LEU A 1 111 ? 6.081 -4.227 -0.520 1.00 88.69 111 LEU A N 1
ATOM 928 C CA . LEU A 1 111 ? 7.075 -4.175 -1.591 1.00 88.69 111 LEU A CA 1
ATOM 929 C C . LEU A 1 111 ? 7.957 -5.431 -1.547 1.00 88.69 111 LEU A C 1
ATOM 931 O O . LEU A 1 111 ? 8.564 -5.746 -0.523 1.00 88.69 111 LEU A O 1
ATOM 935 N N . ASN A 1 112 ? 8.016 -6.149 -2.671 1.00 83.94 112 ASN A N 1
ATOM 936 C CA . ASN A 1 112 ? 8.824 -7.350 -2.896 1.00 83.94 112 ASN A CA 1
ATOM 937 C C . ASN A 1 112 ? 8.648 -8.433 -1.809 1.00 83.94 112 ASN A C 1
ATOM 939 O O . ASN A 1 112 ? 9.551 -9.234 -1.586 1.00 83.94 112 ASN A O 1
ATOM 943 N N . GLY A 1 113 ? 7.494 -8.444 -1.128 1.00 79.25 113 GLY A N 1
ATOM 944 C CA . GLY A 1 113 ? 7.177 -9.357 -0.023 1.00 79.25 113 GLY A CA 1
ATOM 945 C C . GLY A 1 113 ? 7.927 -9.093 1.287 1.00 79.25 113 GLY A C 1
ATOM 946 O O . GLY A 1 113 ? 7.741 -9.849 2.233 1.00 79.25 113 GLY A O 1
ATOM 947 N N . ASN A 1 114 ? 8.750 -8.041 1.354 1.00 79.50 114 ASN A N 1
ATOM 948 C CA . ASN A 1 114 ? 9.698 -7.834 2.454 1.00 79.50 114 ASN A CA 1
ATOM 949 C C . ASN A 1 114 ? 9.529 -6.507 3.192 1.00 79.50 114 ASN A C 1
ATOM 951 O O . ASN A 1 114 ? 10.116 -6.361 4.251 1.00 79.50 114 ASN A O 1
ATOM 955 N N . GLN A 1 115 ? 8.798 -5.541 2.631 1.00 86.06 115 GLN A N 1
ATOM 956 C CA . GLN A 1 115 ? 8.578 -4.244 3.274 1.00 86.06 115 GLN A CA 1
ATOM 957 C C . GLN A 1 115 ? 7.097 -3.941 3.332 1.00 86.06 115 GLN A C 1
ATOM 959 O O . GLN A 1 115 ? 6.414 -4.069 2.313 1.00 86.06 115 GLN A O 1
ATOM 964 N N . TYR A 1 116 ? 6.604 -3.505 4.486 1.00 91.25 116 TYR A N 1
ATOM 965 C CA . TYR A 1 116 ? 5.195 -3.174 4.657 1.00 91.25 116 TYR A CA 1
ATOM 966 C C . TYR A 1 116 ? 4.841 -1.808 4.074 1.00 91.25 116 TYR A C 1
ATOM 968 O O . TYR A 1 116 ? 5.572 -0.832 4.231 1.00 91.25 116 TYR A O 1
ATOM 976 N N . LEU A 1 117 ? 3.680 -1.746 3.421 1.00 93.88 117 LEU A N 1
ATOM 977 C CA . LEU A 1 117 ? 2.995 -0.501 3.088 1.00 93.88 117 LEU A CA 1
ATOM 978 C C . LEU A 1 117 ? 1.884 -0.318 4.115 1.00 93.88 117 LEU A C 1
ATOM 980 O O . LEU A 1 117 ? 1.021 -1.187 4.245 1.00 93.88 117 LEU A O 1
ATOM 984 N N . MET A 1 118 ? 1.916 0.784 4.848 1.00 95.56 118 MET A N 1
ATOM 985 C CA . MET A 1 118 ? 1.048 1.033 5.994 1.00 95.56 118 MET A CA 1
ATOM 986 C C . MET A 1 118 ? 0.215 2.289 5.765 1.00 95.56 118 MET A C 1
ATOM 988 O O . MET A 1 118 ? 0.694 3.252 5.170 1.00 95.56 118 MET A O 1
ATOM 992 N N . ILE A 1 119 ? -1.021 2.281 6.247 1.00 97.75 119 ILE A N 1
ATOM 993 C CA . ILE A 1 119 ? -1.899 3.453 6.308 1.00 97.75 119 ILE A CA 1
ATOM 994 C C . ILE A 1 119 ? -2.240 3.733 7.769 1.00 97.75 119 ILE A C 1
ATOM 996 O O . ILE A 1 119 ? -2.417 2.776 8.523 1.00 97.75 119 ILE A O 1
ATOM 1000 N N . SER A 1 120 ? -2.329 5.002 8.165 1.00 97.44 120 SER A N 1
ATOM 1001 C CA . SER A 1 120 ? -2.801 5.415 9.493 1.00 97.44 120 SER A CA 1
ATOM 1002 C C . SER A 1 120 ? -4.277 5.799 9.507 1.00 97.44 120 SER A C 1
ATOM 1004 O O . SER A 1 120 ? -4.894 5.962 8.451 1.00 97.44 120 SER A O 1
ATOM 1006 N N . GLU A 1 121 ? -4.844 5.987 10.700 1.00 97.25 121 GLU A N 1
ATOM 1007 C CA . GLU A 1 121 ? -6.238 6.415 10.889 1.00 97.25 121 GLU A CA 1
ATOM 1008 C C . GLU A 1 121 ? -6.592 7.689 10.110 1.00 97.25 121 GLU A C 1
ATOM 1010 O O . GLU A 1 121 ? -7.691 7.783 9.559 1.00 97.25 121 GLU A O 1
ATOM 1015 N N . SER A 1 122 ? -5.658 8.641 10.009 1.00 97.31 122 SER A N 1
ATOM 1016 C CA . SER A 1 122 ? -5.821 9.875 9.227 1.00 97.31 122 SER A CA 1
ATOM 1017 C C . SER A 1 122 ? -5.602 9.719 7.716 1.00 97.31 122 SER A C 1
ATOM 1019 O O . SER A 1 122 ? -5.770 10.687 6.973 1.00 97.31 122 SER A O 1
ATOM 1021 N N . GLY A 1 123 ? -5.247 8.523 7.239 1.00 97.56 123 GLY A N 1
ATOM 1022 C CA . GLY A 1 123 ? -5.003 8.232 5.824 1.00 97.56 123 GLY A CA 1
ATOM 1023 C C . GLY A 1 123 ? -3.572 8.507 5.353 1.00 97.56 123 GLY A C 1
ATOM 1024 O O . GLY A 1 123 ? -3.273 8.308 4.172 1.00 97.56 123 GLY A O 1
ATOM 1025 N N . LYS A 1 124 ? -2.672 8.919 6.257 1.00 97.31 124 LYS A N 1
ATOM 1026 C CA . LYS A 1 124 ? -1.243 9.052 5.956 1.00 97.31 124 LYS A CA 1
ATOM 1027 C C . LYS A 1 124 ? -0.652 7.682 5.643 1.00 97.31 124 LYS A C 1
ATOM 1029 O O . LYS A 1 124 ? -1.022 6.674 6.241 1.00 97.31 124 LYS A O 1
ATOM 1034 N N . MET A 1 125 ? 0.286 7.659 4.710 1.00 96.19 125 MET A N 1
ATOM 1035 C CA . MET A 1 125 ? 0.888 6.442 4.190 1.00 96.19 125 MET A CA 1
ATOM 1036 C C . MET A 1 125 ? 2.349 6.349 4.613 1.00 96.19 125 MET A C 1
ATOM 1038 O O . MET A 1 125 ? 3.103 7.318 4.492 1.00 96.19 125 MET A O 1
ATOM 1042 N N . PHE A 1 126 ? 2.755 5.164 5.046 1.00 93.88 126 PHE A N 1
ATOM 1043 C CA . PHE A 1 126 ? 4.080 4.882 5.580 1.00 93.88 126 PHE A CA 1
ATOM 1044 C C . PHE A 1 126 ? 4.647 3.591 4.993 1.00 93.88 126 PHE A C 1
ATOM 1046 O O . PHE A 1 126 ? 3.926 2.741 4.465 1.00 93.88 126 PHE A O 1
ATOM 1053 N N . THR A 1 127 ? 5.956 3.432 5.123 1.00 90.94 127 THR A N 1
ATOM 1054 C CA . THR A 1 127 ? 6.627 2.132 5.044 1.00 90.94 127 THR A CA 1
ATOM 1055 C C . THR A 1 127 ? 7.536 1.977 6.253 1.00 90.94 127 THR A C 1
ATOM 1057 O O . THR A 1 127 ? 7.702 2.923 7.016 1.00 90.94 127 THR A O 1
ATOM 1060 N N . GLU A 1 128 ? 8.196 0.833 6.395 1.00 85.50 128 GLU A N 1
ATOM 1061 C CA . GLU A 1 128 ? 9.260 0.637 7.393 1.00 85.50 128 GLU A CA 1
ATOM 1062 C C . GLU A 1 128 ? 10.392 1.673 7.293 1.00 85.50 128 GLU A C 1
ATOM 1064 O O . GLU A 1 128 ? 11.172 1.808 8.227 1.00 85.50 128 GLU A O 1
ATOM 1069 N N . HIS A 1 129 ? 10.478 2.434 6.194 1.00 83.56 129 HIS A N 1
ATOM 1070 C CA . HIS A 1 129 ? 11.473 3.492 6.003 1.00 83.56 129 HIS A CA 1
ATOM 1071 C C . HIS A 1 129 ? 10.976 4.899 6.331 1.00 83.56 129 HIS A C 1
ATOM 1073 O O . HIS A 1 129 ? 11.795 5.811 6.332 1.00 83.56 129 HIS A O 1
ATOM 1079 N N . GLY A 1 130 ? 9.680 5.126 6.561 1.00 87.88 130 GLY A N 1
ATOM 1080 C CA . GLY A 1 130 ? 9.197 6.464 6.914 1.00 87.88 130 GLY A CA 1
ATOM 1081 C C . GLY A 1 130 ? 7.836 6.838 6.363 1.00 87.88 130 GLY A C 1
ATOM 1082 O O . GLY A 1 130 ? 7.072 6.009 5.868 1.00 87.88 130 GLY A O 1
ATOM 1083 N N . PHE A 1 131 ? 7.570 8.142 6.417 1.00 91.25 131 PHE A N 1
ATOM 1084 C CA . PHE A 1 131 ? 6.391 8.794 5.859 1.00 91.25 131 PHE A CA 1
ATOM 1085 C C . PHE A 1 131 ? 6.494 8.957 4.338 1.00 91.25 131 PHE A C 1
ATOM 1087 O O . PHE A 1 131 ? 7.425 9.578 3.827 1.00 91.25 131 PHE A O 1
ATOM 1094 N N . PHE A 1 132 ? 5.494 8.463 3.609 1.00 90.44 132 PHE A N 1
ATOM 1095 C CA . PHE A 1 132 ? 5.456 8.461 2.146 1.00 90.44 132 PHE A CA 1
ATOM 1096 C C . PHE A 1 132 ? 4.350 9.331 1.549 1.00 90.44 132 PHE A C 1
ATOM 1098 O O . PHE A 1 132 ? 4.380 9.548 0.346 1.00 90.44 132 PHE A O 1
ATOM 1105 N N . GLY A 1 133 ? 3.423 9.894 2.321 1.00 92.00 133 GLY A N 1
ATOM 1106 C CA . GLY A 1 133 ? 2.429 10.828 1.781 1.00 92.00 133 GLY A CA 1
ATOM 1107 C C . GLY A 1 133 ? 1.203 10.972 2.666 1.00 92.00 133 GLY A C 1
ATOM 1108 O O . GLY A 1 133 ? 0.938 10.123 3.510 1.00 92.00 133 GLY A O 1
ATOM 1109 N N . ASN A 1 134 ? 0.436 12.042 2.468 1.00 95.38 134 ASN A N 1
ATOM 1110 C CA . ASN A 1 134 ? -0.763 12.304 3.272 1.00 95.38 134 ASN A CA 1
ATOM 1111 C C . ASN A 1 134 ? -1.970 11.448 2.862 1.00 95.38 134 ASN A C 1
ATOM 1113 O O . ASN A 1 134 ? -2.997 11.487 3.528 1.00 95.38 134 ASN A O 1
ATOM 1117 N N . ASN A 1 135 ? -1.876 10.741 1.736 1.00 96.75 135 ASN A N 1
ATOM 1118 C CA . ASN A 1 135 ? -2.939 9.920 1.168 1.00 96.75 135 ASN A CA 1
ATOM 1119 C C . ASN A 1 135 ? -2.360 8.897 0.174 1.00 96.75 135 ASN A C 1
ATOM 1121 O O . ASN A 1 135 ? -1.182 8.948 -0.196 1.00 96.75 135 ASN A O 1
ATOM 1125 N N . ALA A 1 136 ? -3.216 7.981 -0.284 1.00 96.38 136 ALA A N 1
ATOM 1126 C CA . ALA A 1 136 ? -2.869 6.921 -1.229 1.00 96.38 136 ALA A CA 1
ATOM 1127 C C . ALA A 1 136 ? -2.311 7.445 -2.565 1.00 96.38 136 ALA A C 1
ATOM 1129 O O . ALA A 1 136 ? -1.398 6.848 -3.130 1.00 96.38 136 ALA A O 1
ATOM 1130 N N . GLU A 1 137 ? -2.841 8.559 -3.076 1.00 95.88 137 GLU A N 1
ATOM 1131 C CA . GLU A 1 137 ? -2.402 9.125 -4.354 1.00 95.88 137 GLU A CA 1
ATOM 1132 C C . GLU A 1 137 ? -0.969 9.656 -4.282 1.00 95.88 137 GLU A C 1
ATOM 1134 O O . GLU A 1 137 ? -0.145 9.324 -5.136 1.00 95.88 137 GLU A O 1
ATOM 1139 N N . GLU A 1 138 ? -0.662 10.453 -3.254 1.00 95.31 138 GLU A N 1
ATOM 1140 C CA . GLU A 1 138 ? 0.690 10.958 -2.995 1.00 95.31 138 GLU A CA 1
ATOM 1141 C C . GLU A 1 138 ? 1.680 9.813 -2.788 1.00 95.31 138 GLU A C 1
ATOM 1143 O O . GLU A 1 138 ? 2.800 9.856 -3.303 1.00 95.31 138 GLU A O 1
ATOM 1148 N N . PHE A 1 139 ? 1.251 8.776 -2.068 1.00 94.69 139 PHE A N 1
ATOM 1149 C CA . PHE A 1 139 ? 2.038 7.574 -1.845 1.00 94.69 139 PHE A CA 1
ATOM 1150 C C . PHE A 1 139 ? 2.400 6.879 -3.160 1.00 94.69 139 PHE A C 1
ATOM 1152 O O . PHE A 1 139 ? 3.583 6.657 -3.426 1.00 94.69 139 PHE A O 1
ATOM 1159 N N . TRP A 1 140 ? 1.410 6.583 -4.012 1.00 94.81 140 TRP A N 1
ATOM 1160 C CA . TRP A 1 140 ? 1.653 5.957 -5.313 1.00 94.81 140 TRP A CA 1
ATOM 1161 C C . TRP A 1 140 ? 2.542 6.825 -6.203 1.00 94.81 140 TRP A C 1
ATOM 1163 O O . TRP A 1 140 ? 3.463 6.315 -6.844 1.00 94.81 140 TRP A O 1
ATOM 1173 N N . ASP A 1 141 ? 2.311 8.139 -6.203 1.00 93.94 141 ASP A N 1
ATOM 1174 C CA . ASP A 1 141 ? 3.125 9.087 -6.956 1.00 93.94 141 ASP A CA 1
ATOM 1175 C C . ASP A 1 141 ? 4.580 9.106 -6.510 1.00 93.94 141 ASP A C 1
ATOM 1177 O O . ASP A 1 141 ? 5.461 9.217 -7.360 1.00 93.94 141 ASP A O 1
ATOM 1181 N N . ARG A 1 142 ? 4.862 8.994 -5.215 1.00 90.62 142 ARG A N 1
ATOM 1182 C CA . ARG A 1 142 ? 6.241 8.986 -4.723 1.00 90.62 142 ARG A CA 1
ATOM 1183 C C . ARG A 1 142 ? 6.908 7.640 -4.959 1.00 90.62 142 ARG A C 1
ATOM 1185 O O . ARG A 1 142 ? 8.006 7.591 -5.514 1.00 90.62 142 ARG A O 1
ATOM 1192 N N . ILE A 1 143 ? 6.229 6.552 -4.599 1.00 88.75 143 ILE A N 1
ATOM 1193 C CA . ILE A 1 143 ? 6.830 5.219 -4.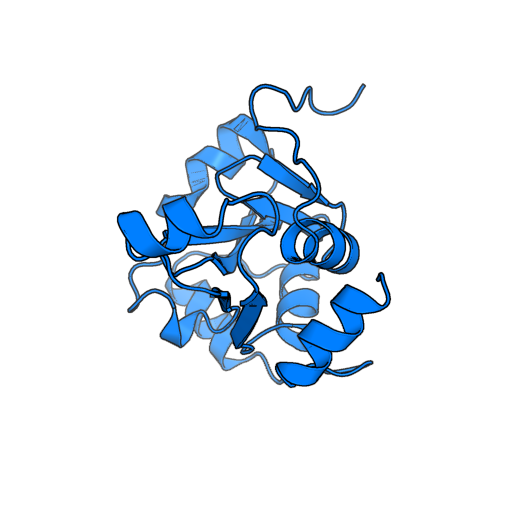606 1.00 88.75 143 ILE A CA 1
ATOM 1194 C C . ILE A 1 143 ? 7.091 4.708 -6.031 1.00 88.75 143 ILE A C 1
ATOM 1196 O O . ILE A 1 143 ? 8.181 4.220 -6.308 1.00 88.75 143 ILE A O 1
ATOM 1200 N N . LEU A 1 144 ? 6.162 4.920 -6.974 1.00 90.56 144 LEU A N 1
ATOM 1201 C CA . LEU A 1 144 ? 6.305 4.461 -8.368 1.00 90.56 144 LEU A CA 1
ATOM 1202 C C . LEU A 1 144 ? 7.188 5.377 -9.228 1.00 90.56 144 LEU A C 1
ATOM 1204 O O . LEU A 1 144 ? 7.524 5.051 -10.372 1.00 90.56 144 LEU A O 1
ATOM 1208 N N . ASN A 1 145 ? 7.562 6.546 -8.706 1.00 87.50 145 ASN A N 1
ATOM 1209 C CA . ASN A 1 145 ? 8.466 7.467 -9.389 1.00 87.50 145 ASN A CA 1
ATOM 1210 C C . ASN A 1 145 ? 9.847 7.560 -8.737 1.00 87.50 145 ASN A C 1
ATOM 1212 O O . ASN A 1 145 ? 10.691 8.284 -9.261 1.00 87.50 145 ASN A O 1
ATOM 1216 N N . TYR A 1 146 ? 10.111 6.776 -7.684 1.00 79.88 146 TYR A N 1
ATOM 1217 C CA . TYR A 1 146 ? 11.371 6.796 -6.936 1.00 79.88 146 TYR A CA 1
ATOM 1218 C C . TYR A 1 146 ? 11.729 8.202 -6.420 1.00 79.88 146 TYR A C 1
ATOM 1220 O O . TYR A 1 146 ? 12.899 8.613 -6.430 1.00 79.88 146 TYR A O 1
ATOM 1228 N N . ASP A 1 147 ? 10.712 8.949 -5.980 1.00 78.19 147 ASP A N 1
ATOM 1229 C CA . ASP A 1 147 ? 10.917 10.227 -5.305 1.00 78.19 147 ASP A CA 1
ATOM 1230 C C . ASP A 1 147 ? 11.609 9.964 -3.952 1.00 78.19 147 ASP A C 1
ATOM 1232 O O . ASP A 1 147 ? 11.322 8.975 -3.278 1.00 78.19 147 ASP A O 1
ATOM 1236 N N . ILE A 1 148 ? 12.571 10.816 -3.574 1.00 60.84 148 ILE A N 1
ATOM 1237 C CA . ILE A 1 148 ? 13.316 10.659 -2.315 1.00 60.84 148 ILE A CA 1
ATOM 1238 C C . ILE A 1 148 ? 12.347 10.842 -1.150 1.00 60.84 148 ILE A C 1
ATOM 1240 O O . ILE A 1 148 ? 11.562 11.789 -1.127 1.00 60.84 148 ILE A O 1
ATOM 1244 N N . VAL A 1 149 ? 12.441 9.939 -0.184 1.00 58.50 149 VAL A N 1
ATOM 1245 C CA . VAL A 1 149 ? 11.555 9.871 0.971 1.00 58.50 149 VAL A CA 1
ATOM 1246 C C . VAL A 1 149 ? 12.325 10.253 2.221 1.00 58.50 149 VAL A C 1
ATOM 1248 O O . VAL A 1 149 ? 13.482 9.866 2.387 1.00 58.50 149 VAL A O 1
ATOM 1251 N N . THR A 1 150 ? 11.684 11.028 3.088 1.00 55.06 150 THR A N 1
ATOM 1252 C CA . THR A 1 150 ? 12.163 11.303 4.444 1.00 55.06 150 THR A CA 1
ATOM 1253 C C . THR A 1 150 ? 12.213 9.996 5.221 1.00 55.06 150 THR A C 1
ATOM 1255 O O . THR A 1 150 ? 11.181 9.360 5.425 1.00 55.06 150 THR A O 1
ATOM 1258 N N . ASN A 1 151 ? 13.420 9.606 5.631 1.00 58.72 151 ASN A N 1
ATOM 1259 C CA . ASN A 1 151 ? 13.628 8.499 6.560 1.00 58.72 151 ASN A CA 1
ATOM 1260 C C . ASN A 1 151 ? 12.977 8.841 7.916 1.00 58.72 151 ASN A C 1
ATOM 1262 O O . ASN A 1 151 ? 12.907 10.026 8.246 1.00 58.72 151 ASN A O 1
ATOM 1266 N N . TRP A 1 152 ? 12.562 7.859 8.723 1.00 50.50 152 TRP A N 1
ATOM 1267 C CA . TRP A 1 152 ? 12.064 8.085 10.094 1.00 50.50 152 TRP A CA 1
ATOM 1268 C C . TRP A 1 152 ? 12.986 9.001 10.915 1.00 50.50 152 TRP A C 1
ATOM 1270 O O . TRP A 1 152 ? 12.515 9.869 11.637 1.00 50.50 152 TRP A O 1
ATOM 1280 N N . MET A 1 153 ? 14.307 8.891 10.720 1.00 44.34 153 MET A N 1
ATOM 1281 C CA . MET A 1 153 ? 15.316 9.739 11.379 1.00 44.34 153 MET A CA 1
ATOM 1282 C C . MET A 1 153 ? 15.361 11.205 10.896 1.00 44.34 153 MET A C 1
ATOM 1284 O O . MET A 1 153 ? 16.114 12.001 11.444 1.00 44.34 153 MET A O 1
ATOM 1288 N N . GLN A 1 154 ? 14.640 11.552 9.830 1.00 47.28 154 GLN A N 1
ATOM 1289 C CA . GLN A 1 154 ? 14.550 12.904 9.256 1.00 47.28 154 GLN A CA 1
ATOM 1290 C C . GLN A 1 154 ? 13.115 13.450 9.289 1.00 47.28 154 GLN A C 1
ATOM 1292 O O . GLN A 1 154 ? 12.847 14.508 8.718 1.00 47.28 154 GLN A O 1
ATOM 1297 N N . TRP A 1 155 ? 12.179 12.712 9.889 1.00 44.56 155 TRP A N 1
ATOM 1298 C CA . TRP A 1 155 ? 10.794 13.133 10.026 1.00 44.56 155 TRP A CA 1
ATOM 1299 C C . TRP A 1 155 ? 10.597 13.772 11.404 1.00 44.56 155 TRP A C 1
ATOM 1301 O O . TRP A 1 155 ? 10.248 13.107 12.373 1.00 44.56 155 TRP A O 1
ATOM 1311 N N . ASP A 1 156 ? 10.843 15.082 11.476 1.00 42.72 156 ASP A N 1
ATOM 1312 C CA . ASP A 1 156 ? 10.628 15.905 12.673 1.00 42.72 156 ASP A CA 1
ATOM 1313 C C . ASP A 1 156 ? 9.132 16.223 12.823 1.00 42.72 156 ASP A C 1
ATOM 1315 O O . ASP A 1 156 ? 8.730 17.362 12.592 1.00 42.72 156 ASP A O 1
ATOM 1319 N N . GLY A 1 157 ? 8.308 15.202 13.107 1.00 47.94 157 GLY A N 1
ATOM 1320 C CA . GLY A 1 157 ? 6.846 15.277 13.227 1.00 47.94 157 GLY A CA 1
ATOM 1321 C C . GLY A 1 157 ? 6.326 16.679 13.564 1.00 47.94 157 GLY A C 1
ATOM 1322 O O . GLY A 1 157 ? 6.530 17.152 14.671 1.00 47.94 157 GLY A O 1
ATOM 1323 N N . PHE A 1 158 ? 5.704 17.325 12.570 1.00 44.47 158 PHE A N 1
ATOM 1324 C CA . PHE A 1 158 ? 5.063 18.648 12.612 1.00 44.47 158 PHE A CA 1
ATOM 1325 C C . PHE A 1 158 ? 5.759 19.739 13.460 1.00 44.47 158 PHE A C 1
ATOM 1327 O O . PHE A 1 158 ? 5.614 19.799 14.680 1.00 44.47 158 PHE A O 1
ATOM 1334 N N . ILE A 1 159 ? 6.368 20.713 12.772 1.00 33.34 159 ILE A N 1
ATOM 1335 C CA . ILE A 1 159 ? 6.373 22.113 13.240 1.00 33.34 159 ILE A CA 1
ATOM 1336 C C . ILE A 1 159 ? 5.027 22.747 12.877 1.00 33.34 159 ILE A C 1
ATOM 1338 O O . ILE A 1 159 ? 4.566 22.496 11.736 1.00 33.34 159 ILE A O 1
#